Protein AF-F4HKK7-F1 (afdb_monomer_lite)

pLDDT: mean 74.21, std 14.17, range [31.56, 89.88]

Foldseek 3Di:
DVQVVVLVVVCVVPDDDRDDDPDQKDKDFLVQWDDDPQWIFHQDPNDTDIGHDDDPPVCPVQNPARWGMWMWGDDPPDIDIDIHGDDDDDDDDDDPDDWDWDDDPPDTDIDD

Radius of gyration: 20.54 Å; chains: 1; bounding box: 49×33×54 Å

Sequence (112 aa):
MNLAIEIYRSWIKNGGEFPEFHSDVIYFKGVDVRIENNGLVVPLMGRRVYLPLYVPKKYKKYLQYKHGRVIIKRIDKDWYALISVNVPEKEPIKPIGTIGVDLGYYNLLVAS

Structure (mmCIF, N/CA/C/O backbone):
data_AF-F4HKK7-F1
#
_entry.id   AF-F4HKK7-F1
#
loop_
_atom_site.group_PDB
_atom_site.id
_atom_site.type_symbol
_atom_site.label_atom_id
_atom_site.label_alt_id
_atom_site.label_comp_id
_atom_site.label_asym_id
_atom_site.label_entity_id
_atom_site.label_seq_id
_atom_site.pdbx_PDB_ins_code
_atom_site.Cartn_x
_atom_site.Cartn_y
_atom_site.Cartn_z
_atom_site.occupancy
_atom_site.B_iso_or_equiv
_atom_site.auth_seq_id
_atom_site.auth_comp_id
_atom_site.auth_asym_id
_atom_site.auth_atom_id
_atom_site.pdbx_PDB_model_num
ATOM 1 N N . MET A 1 1 ? -2.514 12.657 -14.416 1.00 31.56 1 MET A N 1
ATOM 2 C CA . MET A 1 1 ? -1.329 13.361 -14.957 1.00 31.56 1 MET A CA 1
ATOM 3 C C . MET A 1 1 ? -0.249 13.341 -13.874 1.00 31.56 1 MET A C 1
ATOM 5 O O . MET A 1 1 ? -0.490 13.930 -12.840 1.00 31.56 1 MET A O 1
ATOM 9 N N . ASN A 1 2 ? 0.910 12.678 -13.975 1.00 38.62 2 ASN A N 1
ATOM 10 C CA . ASN A 1 2 ? 1.650 12.374 -15.197 1.00 38.62 2 ASN A CA 1
ATOM 11 C C . ASN A 1 2 ? 2.857 11.422 -14.966 1.00 38.62 2 ASN A C 1
ATOM 13 O O . ASN A 1 2 ? 3.971 11.720 -15.378 1.00 38.62 2 ASN A O 1
ATOM 17 N N . LEU A 1 3 ? 2.632 10.250 -14.352 1.00 40.66 3 LEU A N 1
ATOM 18 C CA . LEU A 1 3 ? 3.636 9.171 -14.255 1.00 40.66 3 LEU A CA 1
ATOM 19 C C . LEU A 1 3 ? 4.143 8.744 -15.640 1.00 40.66 3 LEU A C 1
ATOM 21 O O . LEU A 1 3 ? 5.342 8.628 -15.872 1.00 40.66 3 LEU A O 1
ATOM 25 N N . ALA A 1 4 ? 3.209 8.601 -16.583 1.00 41.19 4 ALA A N 1
ATOM 26 C CA . ALA A 1 4 ? 3.519 8.350 -17.982 1.00 41.19 4 ALA A CA 1
ATOM 27 C C . ALA A 1 4 ? 4.394 9.464 -18.583 1.00 41.19 4 ALA A C 1
ATOM 29 O O . ALA A 1 4 ? 5.281 9.160 -19.366 1.00 41.19 4 ALA A O 1
ATOM 30 N N . ILE A 1 5 ? 4.218 10.731 -18.178 1.00 40.91 5 ILE A N 1
ATOM 31 C CA . ILE A 1 5 ? 5.041 11.847 -18.673 1.00 40.91 5 ILE A CA 1
ATOM 32 C C . ILE A 1 5 ? 6.416 11.897 -18.001 1.00 40.91 5 ILE A C 1
ATOM 34 O O . ILE A 1 5 ? 7.367 12.296 -18.658 1.00 40.91 5 ILE A O 1
ATOM 38 N N . GLU A 1 6 ? 6.579 11.486 -16.743 1.00 45.09 6 GLU A N 1
ATOM 39 C CA . GLU A 1 6 ? 7.914 11.383 -16.129 1.00 45.09 6 GLU A CA 1
ATOM 40 C C . GLU A 1 6 ? 8.713 10.201 -16.684 1.00 45.09 6 GLU A C 1
ATOM 42 O O . GLU A 1 6 ? 9.887 10.370 -17.019 1.00 45.09 6 GLU A O 1
ATOM 47 N N . ILE A 1 7 ? 8.067 9.047 -16.883 1.00 48.62 7 ILE A N 1
ATOM 48 C CA . ILE A 1 7 ? 8.657 7.893 -17.579 1.00 48.62 7 ILE A CA 1
ATOM 49 C C . ILE A 1 7 ? 9.017 8.285 -19.021 1.00 48.62 7 ILE A C 1
ATOM 51 O O . ILE A 1 7 ? 10.140 8.044 -19.455 1.00 48.62 7 ILE A O 1
ATOM 55 N N . TYR A 1 8 ? 8.132 8.999 -19.723 1.00 47.88 8 TYR A N 1
ATOM 56 C CA . TYR A 1 8 ? 8.381 9.540 -21.063 1.00 47.88 8 TYR A CA 1
ATOM 57 C C . TYR A 1 8 ? 9.503 10.592 -21.098 1.00 47.88 8 TYR A C 1
ATOM 59 O O . TYR A 1 8 ? 10.344 10.558 -21.987 1.00 47.88 8 TYR A O 1
ATOM 67 N N . ARG A 1 9 ? 9.587 11.505 -20.122 1.00 49.03 9 ARG A N 1
ATOM 68 C CA . ARG A 1 9 ? 10.668 12.510 -20.027 1.00 49.03 9 ARG A CA 1
ATOM 69 C C . ARG A 1 9 ? 12.019 11.873 -19.712 1.00 49.03 9 ARG A C 1
ATOM 71 O O . ARG A 1 9 ? 13.038 12.315 -20.238 1.00 49.03 9 ARG A O 1
ATOM 78 N N . SER A 1 10 ? 12.029 10.848 -18.862 1.00 52.06 10 SER A N 1
ATOM 79 C CA . SER A 1 10 ? 13.220 10.048 -18.567 1.00 52.06 10 SER A CA 1
ATOM 80 C C . SER A 1 10 ? 13.661 9.236 -19.790 1.00 52.06 10 SER A C 1
ATOM 82 O O . SER A 1 10 ? 14.854 9.156 -20.074 1.00 52.06 10 SER A O 1
ATOM 84 N N . TRP A 1 11 ? 12.707 8.706 -20.559 1.00 58.03 11 TRP A N 1
ATOM 85 C CA . TRP A 1 11 ? 12.953 8.017 -21.825 1.00 58.03 11 TRP A CA 1
ATOM 86 C C . TRP A 1 11 ? 13.508 8.960 -22.906 1.00 58.03 11 TRP A C 1
ATOM 88 O O . TRP A 1 11 ? 14.575 8.679 -23.445 1.00 58.03 11 TRP A O 1
ATOM 98 N N . ILE A 1 12 ? 12.891 10.133 -23.124 1.00 55.75 12 ILE A N 1
ATOM 99 C CA . ILE A 1 12 ? 13.396 11.184 -24.035 1.00 55.75 12 ILE A CA 1
ATOM 100 C C . ILE A 1 12 ? 14.860 11.529 -23.734 1.00 55.75 12 ILE A C 1
ATOM 102 O O . ILE A 1 12 ? 15.642 11.753 -24.652 1.00 55.75 12 ILE A O 1
ATOM 106 N N . LYS A 1 13 ? 15.239 11.586 -22.449 1.00 60.06 13 LYS A N 1
ATOM 107 C CA . LYS A 1 13 ? 16.605 11.931 -22.029 1.00 60.06 13 LYS A CA 1
ATOM 108 C C . LYS A 1 13 ? 17.635 10.822 -22.240 1.00 60.06 13 LYS A C 1
ATOM 110 O O . LYS A 1 13 ? 18.808 11.146 -22.382 1.00 60.06 13 LYS A O 1
ATOM 115 N N . ASN A 1 14 ? 17.236 9.553 -22.178 1.00 62.19 14 ASN A N 1
ATOM 116 C CA . ASN A 1 14 ? 18.171 8.425 -22.217 1.00 62.19 14 ASN A CA 1
ATOM 117 C C . ASN A 1 14 ? 18.227 7.734 -23.588 1.00 62.19 14 ASN A C 1
ATOM 119 O O . ASN A 1 14 ? 19.230 7.087 -23.877 1.00 62.19 14 ASN A O 1
ATOM 123 N N . GLY A 1 15 ? 17.191 7.884 -24.423 1.00 47.38 15 GLY A N 1
ATOM 124 C CA . GLY A 1 15 ? 17.043 7.126 -25.668 1.00 47.38 15 GLY A CA 1
ATOM 125 C C . GLY A 1 15 ? 16.858 5.618 -25.428 1.00 47.38 15 GLY A C 1
ATOM 126 O O . GLY A 1 15 ? 17.149 5.103 -24.348 1.00 47.38 15 GLY A O 1
ATOM 127 N N . GLY A 1 16 ? 16.352 4.901 -26.434 1.00 61.00 16 GLY A N 1
ATOM 128 C CA . GLY A 1 16 ? 16.131 3.446 -26.385 1.00 61.00 16 GLY A CA 1
ATOM 129 C C . GLY A 1 16 ? 14.662 3.050 -26.533 1.00 61.00 16 GLY A C 1
ATOM 130 O O . GLY A 1 16 ? 13.835 3.867 -26.925 1.00 61.00 16 GLY A O 1
ATOM 131 N N . GLU A 1 17 ? 14.318 1.800 -26.234 1.00 55.88 17 GLU A N 1
ATOM 132 C CA . GLU A 1 17 ? 12.926 1.331 -26.247 1.00 55.88 17 GLU A CA 1
ATOM 133 C C . GLU A 1 17 ? 12.167 1.823 -25.008 1.00 55.88 17 GLU A C 1
ATOM 135 O O . GLU A 1 17 ? 12.729 1.949 -23.915 1.00 55.88 17 GLU A O 1
ATOM 140 N N . PHE A 1 18 ? 10.886 2.159 -25.183 1.00 54.47 18 PHE A N 1
ATOM 141 C CA . PHE A 1 18 ? 10.029 2.517 -24.056 1.00 54.47 18 PHE A CA 1
ATOM 142 C C . PHE A 1 18 ? 9.884 1.284 -23.153 1.00 54.47 18 PHE A C 1
ATOM 144 O O . PHE A 1 18 ? 9.652 0.196 -23.675 1.00 54.47 18 PHE A O 1
ATOM 151 N N . PRO A 1 19 ? 10.025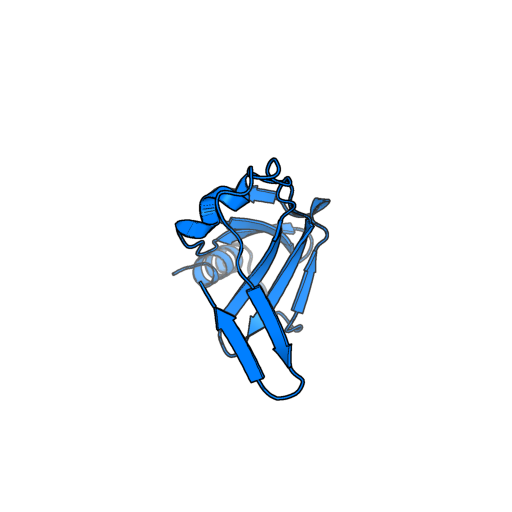 1.407 -21.821 1.00 53.22 19 PRO A N 1
ATOM 152 C CA . PRO A 1 19 ? 9.908 0.252 -20.945 1.00 53.22 19 PRO A CA 1
ATOM 153 C C . PRO A 1 19 ? 8.487 -0.317 -21.020 1.00 53.22 19 PRO A C 1
ATOM 155 O O . PRO A 1 19 ? 7.543 0.259 -20.475 1.00 53.22 19 PRO A O 1
ATOM 158 N N . GLU A 1 20 ? 8.341 -1.452 -21.701 1.00 52.97 20 GLU A N 1
ATOM 159 C CA . GLU A 1 20 ? 7.119 -2.243 -21.698 1.00 52.97 20 GLU A CA 1
ATOM 160 C C . GLU A 1 20 ? 7.115 -3.177 -20.490 1.00 52.97 20 GLU A C 1
ATOM 162 O O . GLU A 1 20 ? 8.031 -3.965 -20.249 1.00 52.97 20 GLU A O 1
ATOM 167 N N . PHE A 1 21 ? 6.051 -3.089 -19.698 1.00 58.88 21 PHE A N 1
ATOM 168 C CA . PHE A 1 21 ? 5.791 -4.068 -18.658 1.00 58.88 21 PHE A CA 1
ATOM 169 C C . PHE A 1 21 ? 5.098 -5.271 -19.303 1.00 58.88 21 PHE A C 1
ATOM 171 O O . PHE A 1 21 ? 3.895 -5.234 -19.540 1.00 58.88 21 PHE A O 1
ATOM 178 N N . HIS A 1 22 ? 5.839 -6.352 -19.557 1.00 60.06 22 HIS A N 1
ATOM 179 C CA . HIS A 1 22 ? 5.269 -7.617 -20.055 1.00 60.06 22 HIS A CA 1
ATOM 180 C C . HIS A 1 22 ? 4.523 -8.427 -18.979 1.00 60.06 22 HIS A C 1
ATOM 182 O O . HIS A 1 22 ? 4.080 -9.542 -19.239 1.00 60.06 22 HIS A O 1
ATOM 188 N N . SER A 1 23 ? 4.401 -7.892 -17.762 1.00 63.66 23 SER A N 1
ATOM 189 C CA . SER A 1 23 ? 3.693 -8.532 -16.656 1.00 63.66 23 SER A CA 1
ATOM 190 C C . SER A 1 23 ? 2.601 -7.614 -16.133 1.00 63.66 23 SER A C 1
ATOM 192 O O . SER A 1 23 ? 2.864 -6.460 -15.798 1.00 63.66 23 SER A O 1
ATOM 194 N N . ASP A 1 24 ? 1.397 -8.157 -15.974 1.00 71.94 24 ASP A N 1
ATOM 195 C CA . ASP A 1 24 ? 0.270 -7.452 -15.358 1.00 71.94 24 ASP A CA 1
ATOM 196 C C . ASP A 1 24 ? 0.436 -7.282 -13.839 1.00 71.94 24 ASP A C 1
ATOM 198 O O . ASP A 1 24 ? -0.338 -6.563 -13.200 1.00 71.94 24 ASP A O 1
ATOM 202 N N . VAL A 1 25 ? 1.435 -7.944 -13.238 1.00 75.69 25 VAL A N 1
ATOM 203 C CA . VAL A 1 25 ? 1.711 -7.892 -11.798 1.00 75.69 25 VAL A CA 1
ATOM 204 C C . VAL A 1 25 ? 3.212 -7.877 -11.513 1.00 75.69 25 VAL A C 1
ATOM 206 O O . VAL A 1 25 ? 3.975 -8.677 -12.053 1.00 75.69 25 VAL A O 1
ATOM 209 N N . ILE A 1 26 ? 3.638 -7.002 -10.604 1.00 78.19 26 ILE A N 1
ATOM 210 C CA . ILE A 1 26 ? 5.020 -6.898 -10.126 1.00 78.19 26 ILE A CA 1
ATOM 211 C C . ILE A 1 26 ? 5.013 -6.882 -8.599 1.00 78.19 26 ILE A C 1
ATOM 213 O O . ILE A 1 26 ? 4.265 -6.124 -7.978 1.00 78.19 26 ILE A O 1
ATOM 217 N N . TYR A 1 27 ? 5.859 -7.713 -7.991 1.00 77.12 27 TYR A N 1
ATOM 218 C CA . TYR A 1 27 ? 5.954 -7.870 -6.542 1.00 77.12 27 TYR A CA 1
ATOM 219 C C . TYR A 1 27 ? 7.250 -7.273 -6.002 1.00 77.12 27 TYR A C 1
ATOM 221 O O . TYR A 1 27 ? 8.333 -7.588 -6.487 1.00 77.12 27 TYR A O 1
ATOM 229 N N . PHE A 1 28 ? 7.137 -6.499 -4.925 1.00 77.62 28 PHE A N 1
ATOM 230 C CA . PHE A 1 28 ? 8.271 -5.971 -4.177 1.00 77.62 28 PHE A CA 1
ATOM 231 C C . PHE A 1 28 ? 8.174 -6.356 -2.702 1.00 77.62 28 PHE A C 1
ATOM 233 O O . PHE A 1 28 ? 7.094 -6.334 -2.091 1.00 77.62 28 PHE A O 1
ATOM 240 N N . LYS A 1 29 ? 9.319 -6.678 -2.093 1.00 72.75 29 LYS A N 1
ATOM 241 C CA . LYS A 1 29 ? 9.418 -6.727 -0.632 1.00 72.75 29 LYS A CA 1
ATOM 242 C C . LYS A 1 29 ? 9.421 -5.291 -0.109 1.00 72.75 29 LYS A C 1
ATOM 244 O O . LYS A 1 29 ? 10.027 -4.415 -0.713 1.00 72.75 29 LYS A O 1
ATOM 249 N N . GLY A 1 30 ? 8.788 -5.050 1.038 1.00 69.06 30 GLY A N 1
ATOM 250 C CA . GLY A 1 30 ? 8.708 -3.703 1.620 1.00 69.06 30 GLY A CA 1
ATOM 251 C C . GLY A 1 30 ? 10.059 -3.055 1.899 1.00 69.06 30 GLY A C 1
ATOM 252 O O . GLY A 1 30 ? 10.175 -1.843 1.802 1.00 69.06 30 GLY A O 1
ATOM 253 N N . VAL A 1 31 ? 11.087 -3.858 2.193 1.00 71.81 31 VAL A N 1
ATOM 254 C CA . VAL A 1 31 ? 12.461 -3.377 2.425 1.00 71.81 31 VAL A CA 1
ATOM 255 C C . VAL A 1 31 ? 13.100 -2.752 1.185 1.00 71.81 31 VAL A C 1
ATOM 257 O O . VAL A 1 31 ? 13.982 -1.910 1.317 1.00 71.81 31 VAL A O 1
ATOM 260 N N . ASP A 1 32 ? 12.628 -3.126 -0.004 1.00 72.94 32 ASP A N 1
ATOM 261 C CA . ASP A 1 32 ? 13.156 -2.647 -1.280 1.00 72.94 32 ASP A CA 1
ATOM 262 C C . ASP A 1 32 ? 12.418 -1.392 -1.775 1.00 72.94 32 ASP A C 1
ATOM 264 O O . ASP A 1 32 ? 12.803 -0.808 -2.788 1.00 72.94 32 ASP A O 1
ATOM 268 N N . VAL A 1 33 ? 11.359 -0.967 -1.073 1.00 77.31 33 VAL A N 1
ATOM 269 C CA . VAL A 1 33 ? 10.474 0.129 -1.481 1.00 77.31 33 VAL A CA 1
ATOM 270 C C . VAL A 1 33 ? 10.489 1.244 -0.449 1.00 77.31 33 VAL A C 1
ATOM 272 O O . VAL A 1 33 ? 10.290 1.019 0.742 1.00 77.31 33 VAL A O 1
ATOM 275 N N . ARG A 1 34 ? 10.653 2.483 -0.914 1.00 84.94 34 ARG A N 1
ATOM 276 C CA . ARG A 1 34 ? 10.524 3.673 -0.066 1.00 84.94 34 ARG A CA 1
ATOM 277 C C . ARG A 1 34 ? 9.271 4.449 -0.446 1.00 84.94 34 ARG A C 1
ATOM 279 O O . ARG A 1 34 ? 9.025 4.665 -1.626 1.00 84.94 34 ARG A O 1
ATOM 286 N N . ILE A 1 35 ? 8.486 4.877 0.538 1.00 83.88 35 ILE A N 1
ATOM 287 C CA . ILE A 1 35 ? 7.340 5.765 0.304 1.00 83.88 35 ILE A CA 1
ATOM 288 C C . ILE A 1 35 ? 7.767 7.199 0.602 1.00 83.88 35 ILE A C 1
ATOM 290 O O . ILE A 1 35 ? 8.229 7.488 1.704 1.00 83.88 35 ILE A O 1
ATOM 294 N N . GLU A 1 36 ? 7.605 8.094 -0.369 1.00 83.19 36 GLU A N 1
ATOM 295 C CA . GLU A 1 36 ? 7.953 9.513 -0.247 1.00 83.19 36 GLU A CA 1
ATOM 296 C C . GLU A 1 36 ? 6.862 10.371 -0.883 1.00 83.19 36 GLU A C 1
ATOM 298 O O . GLU A 1 36 ? 6.431 10.077 -1.989 1.00 83.19 36 GLU A O 1
ATOM 303 N N . ASN A 1 37 ? 6.410 11.439 -0.217 1.00 78.19 37 ASN A N 1
ATOM 304 C CA . ASN A 1 37 ? 5.545 12.474 -0.812 1.00 78.19 37 ASN A CA 1
ATOM 305 C C . ASN A 1 37 ? 4.306 11.962 -1.590 1.00 78.19 37 ASN A C 1
ATOM 307 O O . ASN A 1 37 ? 3.887 12.560 -2.579 1.00 78.19 37 ASN A O 1
ATOM 311 N N . ASN A 1 38 ? 3.649 10.908 -1.088 1.00 80.56 38 ASN A N 1
ATOM 312 C CA . ASN A 1 38 ? 2.542 10.189 -1.749 1.00 80.56 38 ASN A CA 1
ATOM 313 C C . ASN A 1 38 ? 2.950 9.434 -3.030 1.00 80.56 38 ASN A C 1
ATOM 315 O O . ASN A 1 38 ? 2.127 9.241 -3.914 1.00 80.56 38 ASN A O 1
ATOM 319 N N . GLY A 1 39 ? 4.195 8.995 -3.147 1.00 83.44 39 GLY A N 1
ATOM 320 C CA . GLY A 1 39 ? 4.683 8.142 -4.223 1.00 83.44 39 GLY A CA 1
ATOM 321 C C . GLY A 1 39 ? 5.551 7.002 -3.700 1.00 83.44 39 GLY A C 1
ATOM 322 O O . GLY A 1 39 ? 5.854 6.922 -2.508 1.00 83.44 39 GLY A O 1
ATOM 323 N N . LEU A 1 40 ? 5.931 6.101 -4.601 1.00 86.50 40 LEU A N 1
ATOM 324 C CA . LEU A 1 40 ? 6.772 4.942 -4.316 1.00 86.50 40 LEU A CA 1
ATOM 325 C C . LEU A 1 40 ? 8.092 5.051 -5.057 1.00 86.50 40 LEU A C 1
ATOM 327 O O . LEU A 1 40 ? 8.103 5.254 -6.262 1.00 86.50 40 LEU A O 1
ATOM 331 N N . VAL A 1 41 ? 9.197 4.827 -4.368 1.00 85.69 41 VAL A N 1
ATOM 332 C CA . VAL A 1 41 ? 10.494 4.582 -4.988 1.00 85.69 41 VAL A CA 1
ATOM 333 C C . VAL A 1 41 ? 10.706 3.076 -5.020 1.00 85.69 41 VAL A C 1
ATOM 335 O O . VAL A 1 41 ? 10.851 2.455 -3.966 1.00 85.69 41 VAL A O 1
ATOM 338 N N . VAL A 1 42 ? 10.707 2.494 -6.218 1.00 82.19 42 VAL A N 1
ATOM 339 C CA . VAL A 1 42 ? 10.858 1.049 -6.446 1.00 82.19 42 VAL A CA 1
ATOM 340 C C . VAL A 1 42 ? 12.060 0.753 -7.351 1.00 82.19 42 VAL A C 1
ATOM 342 O O . VAL A 1 42 ? 12.404 1.580 -8.201 1.00 82.19 42 VAL A O 1
ATOM 345 N N . PRO A 1 43 ? 12.718 -0.409 -7.203 1.00 75.19 43 PRO A N 1
ATOM 346 C CA . PRO A 1 43 ? 13.756 -0.847 -8.125 1.00 75.19 43 PRO A CA 1
ATOM 347 C C . PRO A 1 43 ? 13.115 -1.405 -9.404 1.00 75.19 43 PRO A C 1
ATOM 349 O O . PRO A 1 43 ? 12.535 -2.485 -9.398 1.00 75.19 43 PRO A O 1
ATOM 352 N N . LEU A 1 44 ? 13.226 -0.683 -10.514 1.00 71.88 44 LEU A N 1
ATOM 353 C CA . LEU A 1 44 ? 12.756 -1.113 -11.832 1.00 71.88 44 LEU A CA 1
ATOM 354 C C . LEU A 1 44 ? 13.906 -1.014 -12.836 1.00 71.88 44 LEU A C 1
ATOM 356 O O . LEU A 1 44 ? 14.595 0.003 -12.894 1.00 71.88 44 LEU A O 1
ATOM 360 N N . MET A 1 45 ? 14.123 -2.074 -13.623 1.00 68.44 45 MET A N 1
ATOM 361 C CA . MET A 1 45 ? 15.153 -2.123 -14.678 1.00 68.44 45 MET A CA 1
ATOM 362 C C . MET A 1 45 ? 16.563 -1.736 -14.184 1.00 68.44 45 MET A C 1
ATOM 364 O O . MET A 1 45 ? 17.287 -0.986 -14.834 1.00 68.44 45 MET A O 1
ATOM 368 N N . GLY A 1 46 ? 16.940 -2.195 -12.984 1.00 65.19 46 GLY A N 1
ATOM 369 C CA . GLY A 1 46 ? 18.250 -1.905 -12.385 1.00 65.19 46 GLY A CA 1
ATOM 370 C C . GLY A 1 46 ? 18.431 -0.467 -11.876 1.00 65.19 46 GLY A C 1
ATOM 371 O O . GLY A 1 46 ? 19.536 -0.092 -11.490 1.00 65.19 46 GLY A O 1
ATOM 372 N N . ARG A 1 47 ? 17.369 0.349 -11.852 1.00 71.25 47 ARG A N 1
ATOM 373 C CA . ARG A 1 47 ? 17.382 1.735 -11.355 1.00 71.25 47 ARG A CA 1
ATOM 374 C C . ARG A 1 47 ? 16.294 1.948 -10.306 1.00 71.25 47 ARG A C 1
ATOM 376 O O . ARG A 1 47 ? 15.306 1.222 -10.260 1.00 71.25 47 ARG A O 1
ATOM 383 N N . ARG A 1 48 ? 16.451 2.968 -9.459 1.00 75.00 48 ARG A N 1
ATOM 384 C CA . ARG A 1 48 ? 15.376 3.423 -8.563 1.00 75.00 48 ARG A CA 1
ATOM 385 C C . ARG A 1 48 ? 14.471 4.393 -9.315 1.00 75.00 48 ARG A C 1
ATOM 387 O O . ARG A 1 48 ? 14.947 5.411 -9.807 1.00 75.00 48 ARG A O 1
ATOM 394 N N . VAL A 1 49 ? 13.185 4.072 -9.395 1.00 79.00 49 VAL A N 1
ATOM 395 C CA . VAL A 1 49 ? 12.175 4.853 -10.116 1.00 79.00 49 VAL A CA 1
ATOM 396 C C . VAL A 1 49 ? 11.135 5.355 -9.126 1.00 79.00 49 VAL A C 1
ATOM 398 O O . VAL A 1 49 ? 10.627 4.577 -8.321 1.00 79.00 49 VAL A O 1
ATOM 401 N N . TYR A 1 50 ? 10.828 6.650 -9.192 1.00 82.88 50 TYR A N 1
ATOM 402 C CA . TYR A 1 50 ? 9.737 7.251 -8.433 1.00 82.88 50 TYR A CA 1
ATOM 403 C C . TYR A 1 50 ? 8.414 7.096 -9.188 1.00 82.88 50 TYR A C 1
ATOM 405 O O . TYR A 1 50 ? 8.324 7.407 -10.374 1.00 82.88 50 TYR A O 1
ATOM 413 N N . LEU A 1 51 ? 7.391 6.626 -8.483 1.00 81.38 51 LEU A N 1
ATOM 414 C CA . LEU A 1 51 ? 6.045 6.414 -8.980 1.00 81.38 51 LEU A CA 1
ATOM 415 C C . LEU A 1 51 ? 5.067 7.270 -8.162 1.00 81.38 51 LEU A C 1
ATOM 417 O O . LEU A 1 51 ? 4.704 6.864 -7.054 1.00 81.38 51 LEU A O 1
ATOM 421 N N . PRO A 1 52 ? 4.622 8.444 -8.644 1.00 83.38 52 PRO A N 1
ATOM 422 C CA . PRO A 1 52 ? 3.525 9.181 -8.024 1.00 83.38 52 PRO A CA 1
ATOM 423 C C . PRO A 1 52 ? 2.277 8.313 -7.847 1.00 83.38 52 PRO A C 1
ATOM 425 O O . PRO A 1 52 ? 1.791 7.702 -8.801 1.00 83.38 52 PRO A O 1
ATOM 428 N N . LEU A 1 53 ? 1.719 8.318 -6.635 1.00 85.44 53 LEU A N 1
ATOM 429 C CA . LEU A 1 53 ? 0.444 7.685 -6.329 1.00 85.44 53 LEU A CA 1
ATOM 430 C C . LEU A 1 53 ? -0.627 8.734 -6.049 1.00 85.44 53 LEU A C 1
ATOM 432 O O . LEU A 1 53 ? -0.420 9.733 -5.358 1.00 85.44 53 LEU A O 1
ATOM 436 N N . TYR A 1 54 ? -1.836 8.447 -6.513 1.00 87.69 54 TYR A N 1
ATOM 437 C CA . TYR A 1 54 ? -3.011 9.086 -5.950 1.00 87.69 54 TYR A CA 1
ATOM 438 C C . TYR A 1 54 ? -3.390 8.372 -4.649 1.00 87.69 54 TYR A C 1
ATOM 440 O O . TYR A 1 54 ? -3.868 7.239 -4.669 1.00 87.69 54 TYR A O 1
ATOM 448 N N . VAL A 1 55 ? -3.187 9.040 -3.510 1.00 86.50 55 VAL A N 1
ATOM 449 C CA . VAL A 1 55 ? -3.598 8.524 -2.196 1.00 86.50 55 VAL A CA 1
ATOM 450 C C . VAL A 1 55 ? -4.771 9.352 -1.664 1.00 86.50 55 VAL A C 1
ATOM 452 O O . VAL A 1 55 ? -4.581 10.526 -1.313 1.00 86.50 55 VAL A O 1
ATOM 455 N N . PRO A 1 56 ? -5.983 8.771 -1.557 1.00 88.44 56 PRO A N 1
ATOM 456 C CA . PRO A 1 56 ? -7.127 9.443 -0.952 1.00 88.44 56 PRO A CA 1
ATOM 457 C C . PRO A 1 56 ? -6.807 9.963 0.454 1.00 88.44 56 PRO A C 1
ATOM 459 O O . PRO A 1 56 ? -6.153 9.279 1.244 1.00 88.44 56 PRO A O 1
ATOM 462 N N . LYS A 1 57 ? -7.325 11.148 0.811 1.00 88.75 57 LYS A N 1
ATOM 463 C CA . LYS A 1 57 ? -7.043 11.810 2.105 1.00 88.75 57 LYS A CA 1
ATOM 464 C C . LYS A 1 57 ? -7.244 10.884 3.314 1.00 88.75 57 LYS A C 1
ATOM 466 O O . LYS A 1 57 ? -6.395 10.863 4.199 1.00 88.75 57 LYS A O 1
ATOM 471 N N . LYS A 1 58 ? -8.307 10.067 3.312 1.00 89.88 58 LYS A N 1
ATOM 472 C CA . LYS A 1 58 ? -8.622 9.105 4.389 1.00 89.88 58 LYS A CA 1
ATOM 473 C C . LYS A 1 58 ? -7.525 8.064 4.644 1.00 89.88 58 LYS A C 1
ATOM 475 O O . LYS A 1 58 ? -7.439 7.544 5.755 1.00 89.88 58 LYS A O 1
ATOM 480 N N . TYR A 1 59 ? -6.694 7.779 3.639 1.00 87.38 59 TYR A N 1
ATOM 481 C CA . TYR A 1 59 ? -5.648 6.765 3.721 1.00 87.38 59 TYR A CA 1
ATOM 482 C C . TYR A 1 59 ? -4.249 7.328 3.973 1.00 87.38 59 TYR A C 1
ATOM 484 O O . TYR A 1 59 ? -3.362 6.568 4.349 1.00 87.38 59 TYR A O 1
ATOM 492 N N . LYS A 1 60 ? -4.042 8.646 3.850 1.00 87.50 60 LYS A N 1
ATOM 493 C CA . LYS A 1 60 ? -2.719 9.265 4.043 1.00 87.50 60 LYS A CA 1
ATOM 494 C C . LYS A 1 60 ? -2.111 8.973 5.415 1.00 87.50 60 LYS A C 1
ATOM 496 O O . LYS A 1 60 ? -0.917 8.719 5.501 1.00 87.50 60 LYS A O 1
ATOM 501 N N . LYS A 1 61 ? -2.942 8.917 6.461 1.00 87.19 61 LYS A N 1
ATOM 502 C CA . LYS A 1 61 ? -2.518 8.551 7.823 1.00 87.19 61 LYS A CA 1
ATOM 503 C C . LYS A 1 61 ? -1.884 7.160 7.921 1.00 87.19 61 LYS A C 1
ATOM 505 O O . LYS A 1 61 ? -1.177 6.893 8.875 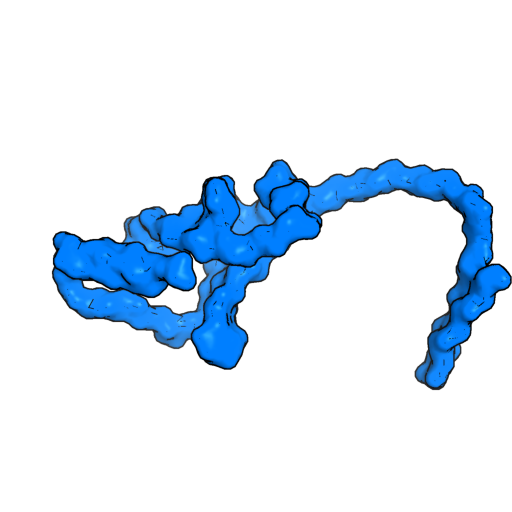1.00 87.19 61 LYS A O 1
ATOM 510 N N . TYR A 1 62 ? -2.141 6.257 6.975 1.00 86.94 62 TYR A N 1
ATOM 511 C CA . TYR A 1 62 ? -1.564 4.915 7.022 1.00 86.94 62 TYR A CA 1
ATOM 512 C C . TYR A 1 62 ? -0.154 4.848 6.422 1.00 86.94 62 TYR A C 1
ATOM 514 O O . TYR A 1 62 ? 0.574 3.909 6.717 1.00 86.94 62 TYR A O 1
ATOM 522 N N . LEU A 1 63 ? 0.267 5.861 5.655 1.00 84.62 63 LEU A N 1
ATOM 523 C CA . LEU A 1 63 ? 1.595 5.915 5.027 1.00 84.62 63 LEU A CA 1
ATOM 524 C C . LEU A 1 63 ? 2.745 6.108 6.029 1.00 84.62 63 LEU A C 1
ATOM 526 O O . LEU A 1 63 ? 3.909 6.016 5.657 1.00 84.62 63 LEU A O 1
ATOM 530 N N . GLN A 1 64 ? 2.434 6.422 7.287 1.00 84.31 64 GLN A N 1
ATOM 531 C CA . GLN A 1 64 ? 3.423 6.589 8.358 1.00 84.31 64 GLN A CA 1
ATOM 532 C C . GLN A 1 64 ? 3.808 5.266 9.035 1.00 84.31 64 GLN A C 1
ATOM 534 O O . GLN A 1 64 ? 4.783 5.212 9.780 1.00 84.31 64 GLN A O 1
ATOM 539 N N . TYR A 1 65 ? 3.029 4.207 8.819 1.00 86.50 65 TYR A N 1
ATOM 540 C CA . TYR A 1 65 ? 3.266 2.912 9.444 1.00 86.50 65 TYR A CA 1
ATOM 541 C C . TYR A 1 65 ? 4.271 2.075 8.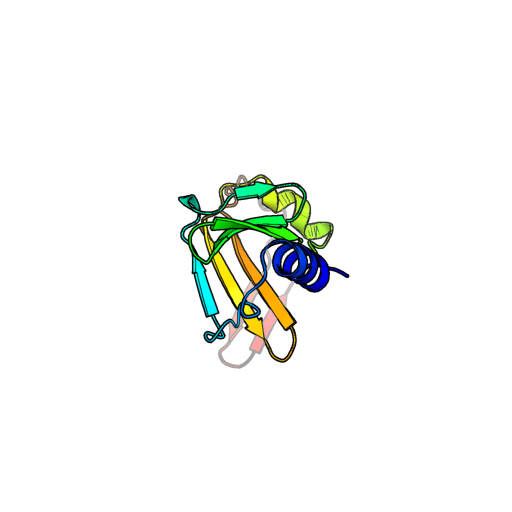650 1.00 86.50 65 TYR A C 1
ATOM 543 O O . TYR A 1 65 ? 4.612 2.374 7.507 1.00 86.50 65 TYR A O 1
ATOM 551 N N . LYS A 1 66 ? 4.748 0.983 9.256 1.00 84.88 66 LYS A N 1
ATOM 552 C CA . LYS A 1 66 ? 5.664 0.063 8.582 1.00 84.88 66 LYS A CA 1
ATOM 553 C C . LYS A 1 66 ? 4.951 -0.631 7.420 1.00 84.88 66 LYS A C 1
ATOM 555 O O . LYS A 1 66 ? 3.923 -1.286 7.605 1.00 84.88 66 LYS A O 1
ATOM 560 N N . HIS A 1 67 ? 5.539 -0.522 6.236 1.00 84.56 67 HIS A N 1
ATOM 561 C CA . HIS A 1 67 ? 5.028 -1.146 5.024 1.00 84.56 67 HIS A CA 1
ATOM 562 C C . HIS A 1 67 ? 5.520 -2.590 4.908 1.00 84.56 67 HIS A C 1
ATOM 564 O O . HIS A 1 67 ? 6.678 -2.904 5.190 1.00 84.56 67 HIS A O 1
ATOM 570 N N . GLY A 1 68 ? 4.609 -3.471 4.513 1.00 84.06 68 GLY A N 1
ATOM 571 C CA . GLY A 1 68 ? 4.880 -4.863 4.186 1.00 84.06 68 GLY A CA 1
ATOM 572 C C . GLY A 1 68 ? 5.125 -5.025 2.690 1.00 84.06 68 GLY A C 1
ATOM 573 O O . GLY A 1 68 ? 5.936 -4.328 2.095 1.00 84.06 68 GLY A O 1
ATOM 574 N N . ARG A 1 69 ? 4.422 -5.963 2.057 1.00 84.69 69 ARG A N 1
ATOM 575 C CA . ARG A 1 69 ? 4.528 -6.199 0.613 1.00 84.69 69 ARG A CA 1
ATOM 576 C C . ARG A 1 69 ? 3.923 -5.042 -0.187 1.00 84.69 69 ARG A C 1
ATOM 578 O O . ARG A 1 69 ? 2.857 -4.534 0.170 1.00 84.69 69 ARG A O 1
ATOM 585 N N . VAL A 1 70 ? 4.580 -4.694 -1.291 1.00 85.50 70 VAL A N 1
ATOM 586 C CA . VAL A 1 70 ? 4.067 -3.756 -2.295 1.00 85.50 70 VAL A CA 1
ATOM 587 C C . VAL A 1 70 ? 3.860 -4.516 -3.597 1.00 85.50 70 VAL A C 1
ATOM 589 O O . VAL A 1 70 ? 4.730 -5.272 -4.026 1.00 85.50 70 VAL A O 1
ATOM 592 N N . ILE A 1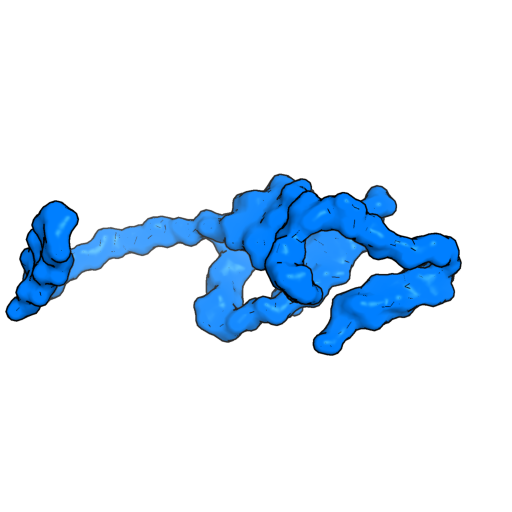 71 ? 2.693 -4.346 -4.206 1.00 87.38 71 ILE A N 1
ATOM 593 C CA . ILE A 1 71 ? 2.326 -4.983 -5.469 1.00 87.38 71 ILE A CA 1
ATOM 594 C C . ILE A 1 71 ? 1.897 -3.884 -6.424 1.00 87.38 71 ILE A C 1
ATOM 596 O O . ILE A 1 71 ? 1.025 -3.088 -6.087 1.00 87.38 71 ILE A O 1
ATOM 600 N N . ILE A 1 72 ? 2.489 -3.853 -7.609 1.00 86.31 72 ILE A N 1
ATOM 601 C CA . ILE A 1 72 ? 1.993 -3.038 -8.712 1.00 86.31 72 ILE A CA 1
ATOM 602 C C . ILE A 1 72 ? 1.205 -3.975 -9.611 1.00 86.31 72 ILE A C 1
ATOM 604 O O . ILE A 1 72 ? 1.751 -4.964 -10.094 1.00 86.31 72 ILE A O 1
ATOM 608 N N . LYS A 1 73 ? -0.085 -3.706 -9.784 1.00 84.81 73 LYS A N 1
ATOM 609 C CA . LYS A 1 73 ? -0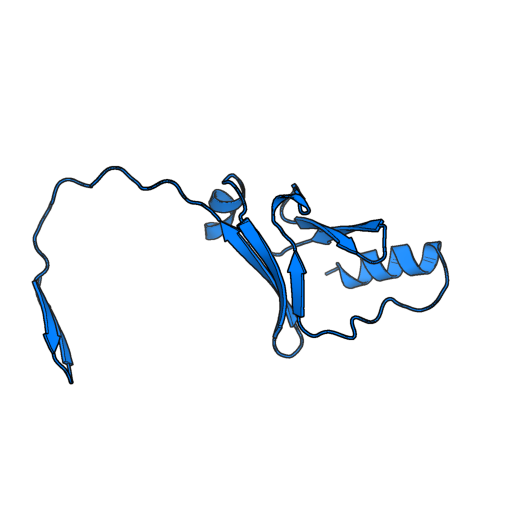.984 -4.556 -10.558 1.00 84.81 73 LYS A CA 1
ATOM 610 C C . LYS A 1 73 ? -1.792 -3.721 -11.533 1.00 84.81 73 LYS A C 1
ATOM 612 O O . LYS A 1 73 ? -2.327 -2.677 -11.160 1.00 84.81 73 LYS A O 1
ATOM 617 N N . ARG A 1 74 ? -1.923 -4.222 -12.754 1.00 83.25 74 ARG A N 1
ATOM 618 C CA . ARG A 1 74 ? -2.870 -3.708 -13.730 1.00 83.25 74 ARG A CA 1
ATOM 619 C C . ARG A 1 74 ? -4.263 -4.268 -13.448 1.00 83.25 74 ARG A C 1
ATOM 621 O O . ARG A 1 74 ? -4.431 -5.471 -13.242 1.00 83.25 74 ARG A O 1
ATOM 628 N N . ILE A 1 75 ? -5.256 -3.389 -13.404 1.00 84.62 75 ILE A N 1
ATOM 629 C CA . ILE A 1 75 ? -6.675 -3.745 -13.360 1.00 84.62 75 ILE A CA 1
ATOM 630 C C . ILE A 1 75 ? -7.326 -2.964 -14.499 1.00 84.62 75 ILE A C 1
ATOM 632 O O . ILE A 1 75 ? -7.294 -1.734 -14.513 1.00 84.62 75 ILE A O 1
ATOM 636 N N . ASP A 1 76 ? -7.829 -3.689 -15.496 1.00 86.88 76 ASP A N 1
ATOM 637 C CA . ASP A 1 76 ? -8.314 -3.140 -16.762 1.00 86.88 76 ASP A CA 1
ATOM 638 C C . ASP A 1 76 ? -7.267 -2.244 -17.459 1.00 86.88 76 ASP A C 1
ATOM 640 O O . ASP A 1 76 ? -6.231 -2.707 -17.952 1.00 86.88 76 ASP A O 1
ATOM 644 N N . LYS A 1 77 ? -7.530 -0.936 -17.519 1.00 84.44 77 LYS A N 1
ATOM 645 C CA . LYS A 1 77 ? -6.666 0.058 -18.170 1.00 84.44 77 LYS A CA 1
ATOM 646 C C . LYS A 1 77 ? -5.762 0.801 -17.188 1.00 84.44 77 LYS A C 1
ATOM 648 O O . LYS A 1 77 ? -4.876 1.522 -17.640 1.00 84.44 77 LYS A O 1
ATOM 653 N N . ASP A 1 78 ? -5.949 0.594 -15.887 1.00 81.88 78 ASP A N 1
ATOM 654 C CA . ASP A 1 78 ? -5.304 1.372 -14.839 1.00 81.88 78 ASP A CA 1
ATOM 655 C C . ASP A 1 78 ? -4.298 0.544 -14.034 1.00 81.88 78 ASP A C 1
ATOM 657 O O . ASP A 1 78 ? -4.413 -0.674 -13.871 1.00 81.88 78 ASP A O 1
ATOM 661 N N . TRP A 1 79 ? -3.287 1.234 -13.511 1.00 83.12 79 TRP A N 1
ATOM 662 C CA . TRP A 1 79 ? -2.263 0.654 -12.651 1.00 83.12 79 TRP A CA 1
ATOM 663 C C . TRP A 1 79 ? -2.512 1.031 -11.196 1.00 83.12 79 TRP A C 1
ATOM 665 O O . TRP A 1 79 ? -2.662 2.206 -10.857 1.00 83.12 79 TRP A O 1
ATOM 675 N N . TYR A 1 80 ? -2.489 0.027 -10.326 1.00 87.69 80 TYR A N 1
ATOM 676 C CA . TYR A 1 80 ? -2.721 0.172 -8.897 1.00 87.69 80 TYR A CA 1
ATOM 677 C C . TYR A 1 80 ? -1.501 -0.281 -8.107 1.00 87.69 80 TYR A C 1
ATOM 679 O O . TYR A 1 80 ? -0.910 -1.324 -8.387 1.00 87.69 80 TYR A O 1
ATOM 687 N N . ALA A 1 81 ? -1.167 0.484 -7.070 1.00 88.12 81 ALA A N 1
ATOM 688 C CA . ALA A 1 81 ? -0.226 0.066 -6.045 1.00 88.12 81 ALA A CA 1
ATOM 689 C C . ALA A 1 81 ? -0.999 -0.456 -4.830 1.00 88.12 81 ALA A C 1
ATOM 691 O O . ALA A 1 81 ? -1.690 0.300 -4.146 1.00 88.12 81 ALA A O 1
ATOM 692 N N . LEU A 1 82 ? -0.868 -1.749 -4.549 1.00 89.44 82 LEU A N 1
ATOM 693 C CA . LEU A 1 82 ? -1.387 -2.377 -3.344 1.00 89.44 82 LEU A CA 1
ATOM 694 C C . LEU A 1 82 ? -0.260 -2.432 -2.317 1.00 89.44 82 LEU A C 1
ATOM 696 O O . LEU A 1 82 ? 0.747 -3.110 -2.518 1.00 89.44 82 LEU A O 1
ATOM 700 N N . ILE A 1 83 ? -0.428 -1.700 -1.221 1.00 88.38 83 ILE A N 1
ATOM 701 C CA . ILE A 1 83 ? 0.587 -1.539 -0.181 1.00 88.38 83 ILE A CA 1
ATOM 702 C C . ILE A 1 83 ? 0.033 -2.147 1.100 1.00 88.38 83 ILE A C 1
ATOM 704 O O . ILE A 1 83 ? -0.964 -1.672 1.640 1.00 88.38 83 ILE A O 1
ATOM 708 N N . SER A 1 84 ? 0.681 -3.200 1.592 1.00 88.69 84 SER A N 1
ATOM 709 C CA . SER A 1 84 ? 0.352 -3.757 2.905 1.00 88.69 84 SER A CA 1
ATOM 710 C C . SER A 1 84 ? 0.900 -2.841 3.991 1.00 88.69 84 SER A C 1
ATOM 712 O O . SER A 1 84 ? 2.063 -2.441 3.928 1.00 88.69 84 SER A O 1
ATOM 714 N N . VAL A 1 85 ? 0.090 -2.536 4.999 1.00 89.19 85 VAL A N 1
ATOM 715 C CA . VAL A 1 85 ? 0.463 -1.634 6.092 1.00 89.19 85 VAL A CA 1
ATOM 716 C C . VAL A 1 85 ? 0.263 -2.349 7.420 1.00 89.19 85 VAL A C 1
ATOM 718 O O . VAL A 1 85 ? -0.809 -2.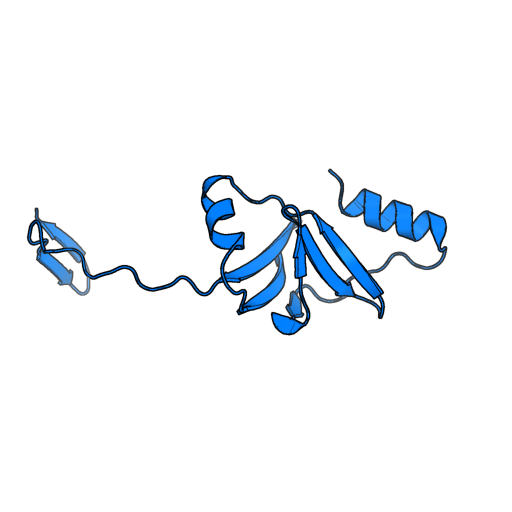898 7.659 1.00 89.19 85 VAL A O 1
ATOM 721 N N . ASN A 1 86 ? 1.278 -2.336 8.282 1.00 88.12 86 ASN A N 1
ATOM 722 C CA . ASN A 1 86 ? 1.154 -2.859 9.637 1.00 88.12 86 ASN A CA 1
ATOM 723 C C . ASN A 1 86 ? 0.612 -1.767 10.569 1.00 88.12 86 ASN A C 1
ATOM 725 O O . ASN A 1 86 ? 1.349 -0.862 10.961 1.00 88.12 86 ASN A O 1
ATOM 729 N N . VAL A 1 87 ? -0.681 -1.836 10.881 1.00 87.56 87 VAL A N 1
ATOM 730 C CA . VAL A 1 87 ? -1.345 -0.890 11.783 1.00 87.56 87 VAL A CA 1
ATOM 731 C C . VAL A 1 87 ? -1.322 -1.473 13.197 1.00 87.56 87 VAL A C 1
ATOM 733 O O . VAL A 1 87 ? -1.821 -2.582 13.374 1.00 87.56 87 VAL A O 1
ATOM 736 N N . PRO A 1 88 ? -0.784 -0.751 14.199 1.00 85.12 88 PRO A N 1
ATOM 737 C CA . PRO A 1 88 ? -0.827 -1.196 15.585 1.00 85.12 88 PRO A CA 1
ATOM 738 C C . PRO A 1 88 ? -2.266 -1.446 16.033 1.00 85.12 88 PRO A C 1
ATOM 740 O O . PRO A 1 88 ? -3.164 -0.659 15.707 1.00 85.12 88 PRO A O 1
ATOM 743 N N . GLU A 1 89 ? -2.477 -2.516 16.796 1.00 83.31 89 GLU A N 1
ATOM 744 C CA . GLU A 1 89 ? -3.762 -2.747 17.446 1.00 83.31 89 GLU A CA 1
ATOM 745 C C . GLU A 1 89 ? -4.080 -1.577 18.379 1.00 83.31 89 GLU A C 1
ATOM 747 O O . GLU A 1 89 ? -3.213 -1.046 19.078 1.00 83.31 89 GLU A O 1
ATOM 752 N N . LYS A 1 90 ? -5.336 -1.131 18.343 1.00 81.81 90 LYS A N 1
ATOM 753 C CA . LYS A 1 90 ? -5.819 -0.145 19.306 1.00 81.81 90 LYS A CA 1
ATOM 754 C C . LYS A 1 90 ? -6.041 -0.836 20.640 1.00 81.81 90 LYS A C 1
ATOM 756 O O . LYS A 1 90 ? -6.381 -2.017 20.669 1.00 81.81 90 LYS A O 1
ATOM 761 N N . GLU A 1 91 ? -5.935 -0.072 21.722 1.00 84.12 91 GLU A N 1
ATOM 762 C CA . GLU A 1 91 ? -6.378 -0.571 23.017 1.00 84.12 91 GLU A CA 1
ATOM 763 C C . GLU A 1 91 ? -7.839 -1.041 22.934 1.00 84.12 91 GLU A C 1
ATOM 765 O O . GLU A 1 91 ? -8.661 -0.376 22.284 1.00 84.12 91 GLU A O 1
ATOM 770 N N . PRO A 1 92 ? -8.170 -2.178 23.571 1.00 81.31 92 PRO A N 1
ATOM 771 C CA . PRO A 1 92 ? -9.538 -2.651 23.659 1.00 81.31 92 PRO A CA 1
ATOM 772 C C . PRO A 1 92 ? -10.437 -1.548 24.217 1.00 81.31 92 PRO A C 1
ATOM 774 O O . PRO A 1 92 ? -10.215 -1.021 25.307 1.00 81.31 92 PRO A O 1
ATOM 777 N N . ILE A 1 93 ? -11.461 -1.181 23.454 1.00 80.50 93 ILE A N 1
ATOM 778 C CA . ILE A 1 93 ? -12.436 -0.190 23.902 1.00 80.50 93 ILE A CA 1
ATOM 779 C C . ILE A 1 93 ? -13.284 -0.850 24.994 1.00 80.50 93 ILE A C 1
ATOM 781 O O . ILE A 1 93 ? -13.744 -1.980 24.820 1.00 80.50 93 ILE A O 1
ATOM 785 N N . LYS A 1 94 ? -13.513 -0.150 26.115 1.00 82.12 94 LYS A N 1
ATOM 786 C CA . LYS A 1 94 ? -14.481 -0.612 27.121 1.00 82.12 94 LYS A CA 1
ATOM 787 C C . LYS A 1 94 ? -15.851 -0.794 26.453 1.00 82.12 94 LYS A C 1
ATOM 789 O O . LYS A 1 94 ? -16.280 0.132 25.765 1.00 82.12 94 LYS A O 1
ATOM 794 N N . PRO A 1 95 ? -16.547 -1.927 26.643 1.00 80.31 95 PRO A N 1
ATOM 795 C CA . PRO A 1 95 ? -17.861 -2.133 26.042 1.00 80.31 95 PRO A CA 1
ATOM 796 C C . PRO A 1 95 ? -18.824 -1.014 26.463 1.00 80.31 95 PRO A C 1
ATOM 798 O O . PRO A 1 95 ? -19.051 -0.815 27.653 1.00 80.31 95 PRO A O 1
ATOM 801 N N . ILE A 1 96 ? -19.361 -0.267 25.494 1.00 82.75 96 ILE A N 1
ATOM 802 C CA . ILE A 1 96 ? -20.376 0.784 25.726 1.00 82.75 96 ILE A CA 1
ATOM 803 C C . ILE A 1 96 ? -21.797 0.218 25.504 1.00 82.75 96 ILE A C 1
ATOM 805 O O . ILE A 1 96 ? -22.788 0.837 25.872 1.00 82.75 96 ILE A O 1
ATOM 809 N N . GLY A 1 97 ? -21.903 -0.990 24.942 1.00 78.31 97 GLY A N 1
ATOM 810 C CA . GLY A 1 97 ? -23.154 -1.698 24.681 1.00 78.31 97 GLY A CA 1
ATOM 811 C C . GLY A 1 97 ? -22.890 -3.104 24.142 1.00 78.31 97 GLY A C 1
ATOM 812 O O . GLY A 1 97 ? -21.735 -3.491 23.949 1.00 78.31 97 GLY A O 1
ATOM 813 N N . THR A 1 98 ? -23.961 -3.859 23.897 1.00 78.75 98 THR A N 1
ATOM 814 C CA . THR A 1 98 ? -23.898 -5.203 23.304 1.00 78.75 98 THR A CA 1
ATOM 815 C C . THR A 1 98 ? -24.622 -5.179 21.967 1.00 78.75 98 THR A C 1
ATOM 817 O O . THR A 1 98 ? -25.743 -4.693 21.901 1.00 78.75 98 THR A O 1
ATOM 820 N N . ILE A 1 99 ? -23.996 -5.705 20.915 1.00 77.62 99 ILE A N 1
ATOM 821 C CA . ILE A 1 99 ? -24.674 -5.994 19.647 1.00 77.62 99 ILE A CA 1
ATOM 822 C C . ILE A 1 99 ? -24.814 -7.510 19.563 1.00 77.62 99 ILE A C 1
ATOM 824 O O . ILE A 1 99 ? -23.810 -8.224 19.546 1.00 77.62 99 ILE A O 1
ATOM 828 N N . GLY A 1 100 ? -26.054 -7.995 19.524 1.00 75.00 100 GLY A N 1
ATOM 829 C CA . GLY A 1 100 ? -26.336 -9.392 19.215 1.00 75.00 100 GLY A CA 1
ATOM 830 C C . GLY A 1 100 ? -26.203 -9.607 17.711 1.00 75.00 100 GLY A C 1
ATOM 831 O O . GLY A 1 100 ? -26.950 -9.007 16.938 1.00 75.00 100 GLY A O 1
ATOM 832 N N . VAL A 1 101 ? -25.242 -10.433 17.297 1.00 79.44 101 VAL A N 1
ATOM 833 C CA . VAL A 1 101 ? -25.064 -10.831 15.895 1.00 79.44 101 VAL A CA 1
ATOM 834 C C . VAL A 1 101 ? -25.417 -12.307 15.774 1.00 79.44 101 VAL A C 1
ATOM 836 O O . VAL A 1 101 ? -24.725 -13.143 16.355 1.00 79.44 101 VAL A O 1
ATOM 839 N N . ASP A 1 102 ? -26.471 -12.619 15.018 1.00 79.75 102 ASP A N 1
ATOM 840 C CA . ASP A 1 102 ? -26.785 -13.990 14.611 1.00 79.75 102 ASP A CA 1
ATOM 841 C C . ASP A 1 102 ? -26.296 -14.224 13.176 1.00 79.75 102 ASP A C 1
ATOM 843 O O . ASP A 1 102 ? -26.674 -13.512 12.239 1.00 79.75 102 ASP A O 1
ATOM 847 N N . LEU A 1 103 ? -25.413 -15.210 13.021 1.00 77.25 103 LEU A N 1
ATOM 848 C CA . LEU A 1 103 ? -24.857 -15.630 11.737 1.00 77.25 103 LEU A CA 1
ATOM 849 C C . LEU A 1 103 ? -25.594 -16.886 11.270 1.00 77.25 103 LEU A C 1
ATOM 851 O O . LEU A 1 103 ? -25.054 -17.994 11.289 1.00 77.25 103 LEU A O 1
ATOM 855 N N . GLY A 1 104 ? -26.845 -16.706 10.854 1.00 74.50 104 GLY A N 1
ATOM 856 C CA . GLY A 1 104 ? -27.641 -17.770 10.260 1.00 74.50 104 GLY A CA 1
ATOM 857 C C . GLY A 1 104 ? -27.142 -18.132 8.859 1.00 74.50 104 GLY A C 1
ATOM 858 O O . GLY A 1 104 ? -26.698 -17.276 8.097 1.00 74.50 104 GLY A O 1
ATOM 859 N N . TYR A 1 105 ? -27.282 -19.404 8.474 1.00 72.44 105 TYR A N 1
ATOM 860 C CA . TYR A 1 105 ? -26.830 -19.929 7.171 1.00 72.44 105 TYR A CA 1
ATOM 861 C C . TYR A 1 105 ? -27.417 -19.175 5.958 1.00 72.44 105 TYR A C 1
ATOM 863 O O . TYR A 1 105 ? -26.817 -19.157 4.887 1.00 72.44 105 TYR A O 1
ATOM 871 N N . TYR A 1 106 ? -28.580 -18.536 6.136 1.00 72.06 106 TYR A N 1
ATOM 872 C CA . TYR A 1 106 ? -29.295 -17.797 5.092 1.00 72.06 106 TYR A CA 1
ATOM 873 C C . TYR A 1 106 ? -29.568 -16.323 5.425 1.00 72.06 106 TYR A C 1
ATOM 875 O O . TYR A 1 106 ? -29.997 -15.594 4.539 1.00 72.06 106 TYR A O 1
ATOM 883 N N . ASN A 1 107 ? -29.336 -15.867 6.664 1.00 58.03 107 ASN A N 1
ATOM 884 C CA . ASN A 1 107 ? -29.682 -14.510 7.098 1.00 58.03 107 ASN A CA 1
ATOM 885 C C . ASN A 1 107 ? -28.631 -13.944 8.057 1.00 58.03 107 ASN A C 1
ATOM 887 O O . ASN A 1 107 ? -28.226 -14.614 9.004 1.00 58.03 107 ASN A O 1
ATOM 891 N N . LEU A 1 108 ? -28.257 -12.681 7.837 1.00 59.97 108 LEU A N 1
ATOM 892 C CA . LEU A 1 108 ? -27.484 -11.880 8.782 1.00 59.97 108 LEU A CA 1
ATOM 893 C C . LEU A 1 108 ? -28.451 -10.933 9.499 1.00 59.97 108 LEU A C 1
ATOM 895 O O . LEU A 1 108 ? -29.020 -10.047 8.860 1.00 59.97 108 LEU A O 1
ATOM 899 N N . LEU A 1 109 ? -28.658 -11.127 10.801 1.00 57.97 109 LEU A N 1
ATOM 900 C CA . LEU A 1 109 ? -29.579 -10.312 11.598 1.00 57.97 109 LEU A CA 1
ATOM 901 C C . LEU A 1 109 ? -28.799 -9.596 12.705 1.00 57.97 109 LEU A C 1
ATOM 903 O O . LEU A 1 109 ? -28.049 -10.217 13.459 1.00 57.97 109 LEU A O 1
ATOM 907 N N . VAL A 1 110 ? -28.953 -8.271 12.766 1.00 62.81 110 VAL A N 1
ATOM 908 C CA . VAL A 1 110 ? -28.299 -7.394 13.746 1.00 62.81 110 VAL A CA 1
ATOM 909 C C . VAL A 1 110 ? -29.393 -6.684 14.537 1.00 62.81 110 VAL A C 1
ATOM 911 O O . VAL A 1 110 ? -30.199 -5.966 13.948 1.00 62.81 110 VAL A O 1
ATOM 914 N N . ALA A 1 111 ? -29.422 -6.890 15.854 1.00 61.53 111 ALA A N 1
ATOM 915 C CA . ALA A 1 111 ? -30.333 -6.207 16.774 1.00 61.53 111 ALA A CA 1
ATOM 916 C C . ALA A 1 111 ? -29.542 -5.277 17.713 1.00 61.53 111 ALA A C 1
ATOM 918 O O . ALA A 1 111 ? -28.445 -5.635 18.155 1.00 61.53 111 ALA A O 1
ATOM 919 N N . SER A 1 112 ? -30.093 -4.085 17.977 1.00 54.25 112 SER A N 1
ATOM 920 C CA . SER A 1 112 ? -29.507 -3.015 18.804 1.00 54.25 112 SER A CA 1
ATOM 921 C C . SER A 1 112 ? -30.293 -2.774 20.081 1.00 54.25 112 SER A C 1
ATOM 923 O O . SER A 1 112 ? -31.536 -2.692 19.949 1.00 54.25 112 SER A O 1
#

Secondary structure (DSSP, 8-state):
--HHHHHHHHHHHH-S-------SEEEE-GGG-EEETTEEEEEETTEEEEEE----HHHHGGGGSEEEEEEEEEETTEEEEEEEEEPPPPPPPPP----EEEE-SS-EEEE-